Protein AF-A0A6I5CKH6-F1 (afdb_monomer_lite)

Sequence (101 aa):
MTGDDFAGLLRELKERSGLSYGALGKRLHMSASTVHRYVSGDVVPTDYAPVERLARLCRATPDELLELHRRWVRADALRGTKGAGPAAAETAAEEEAADEA

Secondary structure (DSSP, 8-state):
-HHHHHHHHHHHHHHHHT--HHHHHHHHTS-HHHHHHHHTTSS--S-SHHHHHHHHHTT--HHHHHHHHHHHHHHHHHHTTS----S----------S---

Radius of gyration: 13.34 Å; chains: 1; bounding box: 32×27×35 Å

pLDDT: mean 72.34, std 17.86, range [32.91, 88.88]

Structure (mmCIF, N/CA/C/O backbone):
data_AF-A0A6I5CKH6-F1
#
_entry.id   AF-A0A6I5CKH6-F1
#
loop_
_atom_site.group_PDB
_atom_site.id
_atom_site.type_symbol
_atom_site.label_atom_id
_atom_site.label_alt_id
_atom_site.label_comp_id
_atom_site.label_asym_id
_atom_site.label_entity_id
_atom_site.label_seq_id
_atom_site.pdbx_PDB_ins_code
_atom_site.Cartn_x
_atom_site.Cartn_y
_atom_site.Cartn_z
_atom_site.occupancy
_atom_site.B_iso_or_equiv
_atom_site.auth_seq_id
_atom_site.auth_comp_id
_atom_site.auth_asym_id
_atom_site.auth_atom_id
_atom_site.pdbx_PDB_model_num
ATOM 1 N N . MET A 1 1 ? 0.974 9.266 -16.275 1.00 46.91 1 MET A N 1
ATOM 2 C CA . MET A 1 1 ? -0.440 9.163 -15.857 1.00 46.91 1 MET A CA 1
ATOM 3 C C . MET A 1 1 ? -0.803 7.803 -15.260 1.00 46.91 1 MET A C 1
ATOM 5 O O . MET A 1 1 ? -1.660 7.784 -14.406 1.00 46.91 1 MET A O 1
ATOM 9 N N . THR A 1 2 ? -0.162 6.677 -15.602 1.00 53.34 2 THR A N 1
ATOM 10 C CA . THR A 1 2 ? -0.574 5.358 -15.055 1.00 53.34 2 THR A CA 1
ATOM 11 C C . THR A 1 2 ? -0.223 5.111 -13.579 1.00 53.34 2 THR A C 1
ATOM 13 O O . THR A 1 2 ? -0.834 4.258 -12.946 1.00 53.34 2 THR A O 1
ATOM 16 N N . GLY A 1 3 ? 0.760 5.826 -13.020 1.00 55.72 3 GLY A N 1
ATOM 17 C CA . GLY A 1 3 ? 1.087 5.741 -11.588 1.00 55.72 3 GLY A CA 1
ATOM 18 C C . GLY A 1 3 ? 0.051 6.422 -10.685 1.00 55.72 3 GLY A C 1
ATOM 19 O O . GLY A 1 3 ? -0.139 5.986 -9.553 1.00 55.72 3 GLY A O 1
ATOM 20 N N . ASP A 1 4 ? -0.658 7.425 -11.213 1.00 65.00 4 ASP A N 1
ATOM 21 C CA . ASP A 1 4 ? -1.630 8.249 -10.481 1.00 65.00 4 ASP A CA 1
ATOM 22 C C . ASP A 1 4 ? -2.842 7.428 -10.012 1.00 65.00 4 ASP A C 1
ATOM 24 O O . ASP A 1 4 ? -3.256 7.534 -8.863 1.00 65.00 4 ASP A O 1
ATOM 28 N N . ASP A 1 5 ? -3.354 6.520 -10.853 1.00 76.88 5 ASP A N 1
ATOM 29 C CA . ASP A 1 5 ? -4.533 5.699 -10.528 1.00 76.88 5 ASP A CA 1
ATOM 30 C C . ASP A 1 5 ? -4.278 4.697 -9.385 1.00 76.88 5 ASP A C 1
ATOM 32 O O . ASP A 1 5 ? -5.186 4.339 -8.625 1.00 76.88 5 ASP A O 1
ATOM 36 N N . PHE A 1 6 ? -3.045 4.192 -9.286 1.00 81.94 6 PHE A N 1
ATOM 37 C CA . PHE A 1 6 ? -2.608 3.282 -8.224 1.00 81.94 6 PHE A CA 1
ATOM 38 C C . PHE A 1 6 ? -2.346 4.048 -6.922 1.00 81.94 6 PHE A C 1
ATOM 40 O O . PHE A 1 6 ? -2.839 3.663 -5.860 1.00 81.94 6 PHE A O 1
ATOM 47 N N . ALA A 1 7 ? -1.603 5.149 -7.029 1.00 83.19 7 ALA A N 1
ATOM 48 C CA . ALA A 1 7 ? -1.284 6.051 -5.932 1.00 83.19 7 ALA A CA 1
ATOM 49 C C . ALA A 1 7 ? -2.546 6.634 -5.282 1.00 83.19 7 ALA A C 1
ATOM 51 O O . ALA A 1 7 ? -2.682 6.609 -4.059 1.00 83.19 7 ALA A O 1
ATOM 52 N N . GLY A 1 8 ? -3.514 7.062 -6.097 1.00 84.12 8 GLY A N 1
ATOM 53 C CA . GLY A 1 8 ? -4.799 7.585 -5.642 1.00 84.12 8 GLY A CA 1
ATOM 54 C C . GLY A 1 8 ? -5.555 6.597 -4.754 1.00 84.12 8 GLY A C 1
ATOM 55 O O . GLY A 1 8 ? -5.956 6.953 -3.649 1.00 84.12 8 GLY A O 1
ATOM 56 N N . LEU A 1 9 ? -5.650 5.325 -5.163 1.00 84.50 9 LEU A N 1
ATOM 57 C CA . LEU A 1 9 ? -6.329 4.297 -4.363 1.00 84.50 9 LEU A CA 1
ATOM 58 C C . LEU A 1 9 ? -5.602 4.025 -3.037 1.00 84.50 9 LEU A C 1
ATOM 60 O O . LEU A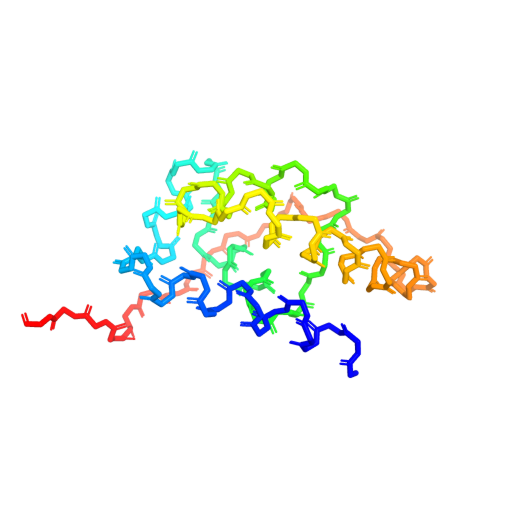 1 9 ? -6.229 3.890 -1.989 1.00 84.50 9 LEU A O 1
ATOM 64 N N . LEU A 1 10 ? -4.268 3.972 -3.055 1.00 83.94 10 LEU A N 1
ATOM 65 C CA . LEU A 1 10 ? -3.465 3.835 -1.834 1.00 83.94 10 LEU A CA 1
ATOM 66 C C . LEU A 1 10 ? -3.663 5.006 -0.873 1.00 83.94 10 LEU A C 1
ATOM 68 O O . LEU A 1 10 ? -3.729 4.800 0.341 1.00 83.94 10 LEU A O 1
ATOM 72 N N . ARG A 1 11 ? -3.757 6.223 -1.413 1.00 84.06 11 ARG A N 1
ATOM 73 C CA . ARG A 1 11 ? -3.981 7.446 -0.645 1.00 84.06 11 ARG A CA 1
ATOM 74 C C . ARG A 1 11 ? -5.357 7.434 0.012 1.00 84.06 11 ARG A C 1
ATOM 76 O O . ARG A 1 11 ? -5.427 7.664 1.213 1.00 84.06 11 ARG A O 1
ATOM 83 N N . GLU A 1 12 ? -6.407 7.066 -0.716 1.00 86.56 12 GLU A N 1
ATOM 84 C CA . GLU A 1 12 ? -7.766 6.916 -0.173 1.00 86.56 12 GLU A CA 1
ATOM 85 C C . GLU A 1 12 ? -7.825 5.866 0.949 1.00 86.56 12 GLU A C 1
ATOM 87 O O . GLU A 1 12 ? -8.374 6.113 2.027 1.00 86.56 12 GLU A O 1
ATOM 92 N N . LEU A 1 13 ? -7.191 4.705 0.741 1.00 86.31 13 LEU A N 1
ATOM 93 C CA . LEU A 1 13 ? -7.087 3.656 1.760 1.00 86.31 13 LEU A CA 1
ATOM 94 C C . LEU A 1 13 ? -6.350 4.158 3.010 1.00 86.31 13 LEU A C 1
ATOM 96 O O . LEU A 1 13 ? -6.787 3.910 4.138 1.00 86.31 13 LEU A O 1
ATOM 100 N N . LYS A 1 14 ? -5.237 4.878 2.825 1.00 85.06 14 LYS A N 1
ATOM 101 C CA . LYS A 1 14 ? -4.458 5.472 3.917 1.00 85.06 14 LYS A CA 1
ATOM 102 C C . LYS A 1 14 ? -5.272 6.518 4.675 1.00 85.06 14 LYS A C 1
ATOM 104 O O . LYS A 1 14 ? -5.290 6.466 5.904 1.00 85.06 14 LYS A O 1
ATOM 109 N N . GLU A 1 15 ? -5.955 7.423 3.981 1.00 85.12 15 GLU A N 1
ATOM 110 C CA . GLU A 1 15 ? -6.792 8.467 4.587 1.00 85.12 15 GLU A CA 1
ATOM 111 C C . GLU A 1 15 ? -7.903 7.855 5.443 1.00 85.12 15 GLU A C 1
ATOM 113 O O . GLU A 1 15 ? -8.050 8.223 6.606 1.00 85.12 15 GLU A O 1
ATOM 118 N N . ARG A 1 16 ? -8.589 6.819 4.944 1.00 84.75 16 ARG A N 1
ATOM 119 C CA . ARG A 1 16 ? -9.616 6.088 5.705 1.00 84.75 16 ARG A CA 1
ATOM 120 C C . ARG A 1 16 ? -9.067 5.390 6.952 1.00 84.75 16 ARG A C 1
ATOM 122 O O . ARG A 1 16 ? -9.786 5.209 7.932 1.00 84.75 16 ARG A O 1
ATOM 129 N N . SER A 1 17 ? -7.810 4.955 6.908 1.00 80.62 17 SER A N 1
ATOM 130 C CA . SER A 1 17 ? -7.174 4.243 8.019 1.00 80.62 17 SER A CA 1
ATOM 131 C C . SER A 1 17 ? -6.694 5.148 9.157 1.00 80.62 17 SER A C 1
ATOM 133 O O . SER A 1 17 ? -6.461 4.644 10.256 1.00 80.62 17 SER A O 1
ATOM 135 N N . GLY A 1 18 ? -6.507 6.449 8.900 1.00 82.69 18 GLY A N 1
ATOM 136 C CA . GLY A 1 18 ? -5.926 7.397 9.859 1.00 82.69 18 GLY A CA 1
ATOM 137 C C . GLY A 1 18 ? -4.463 7.107 10.230 1.00 82.69 18 GLY A C 1
ATOM 138 O O . GLY A 1 18 ? -3.963 7.620 11.227 1.00 82.69 18 GLY A O 1
ATOM 139 N N . LEU A 1 19 ? -3.757 6.259 9.472 1.00 82.50 19 LEU A N 1
ATOM 140 C CA . LEU A 1 19 ? -2.370 5.891 9.765 1.00 82.50 19 LEU A CA 1
ATOM 141 C C . LEU A 1 19 ? -1.385 6.879 9.136 1.00 82.50 19 LEU A C 1
ATOM 143 O O . LEU A 1 19 ? -1.445 7.160 7.940 1.00 82.50 19 LEU A O 1
ATOM 147 N N . SER A 1 20 ? -0.414 7.356 9.916 1.00 84.00 20 SER A N 1
ATOM 148 C CA . SER A 1 20 ? 0.681 8.174 9.388 1.00 84.00 20 SER A CA 1
ATOM 149 C C . SER A 1 20 ? 1.676 7.334 8.576 1.00 84.00 20 SER A C 1
ATOM 151 O O . SER A 1 20 ? 1.862 6.135 8.816 1.00 84.00 20 SER A O 1
ATOM 153 N N . TYR A 1 21 ? 2.380 7.968 7.632 1.00 81.88 21 TYR A N 1
ATOM 154 C CA . TYR A 1 21 ? 3.418 7.298 6.838 1.00 81.88 21 TYR A CA 1
ATOM 155 C C . TYR A 1 21 ? 4.532 6.703 7.714 1.00 81.88 21 TYR A C 1
ATOM 157 O O . TYR A 1 21 ? 5.049 5.629 7.409 1.00 81.88 21 TYR A O 1
ATOM 165 N N . GLY A 1 22 ? 4.851 7.340 8.847 1.00 81.31 22 GLY A N 1
ATOM 166 C CA . GLY A 1 22 ? 5.796 6.814 9.838 1.00 81.31 22 GLY A CA 1
ATOM 167 C C . GLY A 1 22 ? 5.297 5.560 10.563 1.00 81.31 22 GLY A C 1
ATOM 168 O O . GLY A 1 22 ? 6.075 4.627 10.782 1.00 81.31 22 GLY A O 1
ATOM 169 N N . ALA A 1 23 ? 4.002 5.486 10.889 1.00 82.50 23 ALA A N 1
ATOM 170 C CA . ALA A 1 23 ? 3.403 4.293 11.489 1.00 82.50 23 ALA A CA 1
ATOM 171 C C . ALA A 1 23 ? 3.400 3.105 10.513 1.00 82.50 23 ALA A C 1
ATOM 173 O O . ALA A 1 23 ? 3.719 1.977 10.903 1.00 82.50 23 ALA A O 1
ATOM 174 N N . LEU A 1 24 ? 3.100 3.366 9.236 1.00 83.44 24 LEU A N 1
ATOM 175 C CA . LEU A 1 24 ? 3.189 2.372 8.165 1.00 83.44 24 LEU A CA 1
ATOM 176 C C . LEU A 1 24 ? 4.637 1.915 7.953 1.00 83.44 24 LEU A C 1
ATOM 178 O O . LEU A 1 24 ? 4.898 0.714 7.945 1.00 83.44 24 LEU A O 1
ATOM 182 N N . GLY A 1 25 ? 5.586 2.852 7.882 1.00 83.06 25 GLY A N 1
ATOM 183 C CA . GLY A 1 25 ? 7.012 2.553 7.750 1.00 83.06 25 GLY A CA 1
ATOM 184 C C . GLY A 1 25 ? 7.526 1.630 8.857 1.00 83.06 25 GLY A C 1
ATOM 185 O O . GLY A 1 25 ? 8.084 0.570 8.568 1.00 83.06 25 GLY A O 1
ATOM 186 N N . LYS A 1 26 ? 7.231 1.942 10.128 1.00 83.00 26 LYS A N 1
ATOM 187 C CA . LYS A 1 26 ? 7.619 1.091 11.271 1.00 83.00 26 LYS A CA 1
ATOM 188 C C . LYS A 1 26 ? 7.093 -0.342 11.159 1.00 83.00 26 LYS A C 1
ATOM 190 O O . LYS A 1 26 ? 7.830 -1.275 11.456 1.00 83.00 26 LYS A O 1
ATOM 195 N N . ARG A 1 27 ? 5.842 -0.536 10.724 1.00 81.62 27 ARG A N 1
ATOM 196 C CA . ARG A 1 27 ? 5.235 -1.878 10.593 1.00 81.62 27 ARG A CA 1
ATOM 197 C C . ARG A 1 27 ? 5.726 -2.655 9.373 1.00 81.62 27 ARG A C 1
ATOM 199 O O . ARG A 1 27 ? 5.679 -3.883 9.367 1.00 81.62 27 ARG A O 1
ATOM 206 N N . LEU A 1 28 ? 6.173 -1.948 8.341 1.00 81.12 28 LEU A N 1
ATOM 207 C CA . LEU A 1 28 ? 6.712 -2.532 7.114 1.00 81.12 28 LEU A CA 1
ATOM 208 C C . LEU A 1 28 ? 8.234 -2.716 7.165 1.00 81.12 28 LEU A C 1
ATOM 210 O O . LEU A 1 28 ? 8.788 -3.287 6.232 1.00 81.12 28 LEU A O 1
ATOM 214 N N . HIS A 1 29 ? 8.897 -2.265 8.239 1.00 80.50 29 HIS A N 1
ATOM 215 C CA . HIS A 1 29 ? 10.357 -2.143 8.323 1.00 80.50 29 HIS A CA 1
ATOM 216 C C . HIS A 1 29 ? 10.938 -1.290 7.179 1.00 80.50 29 HIS A C 1
ATOM 218 O O . HIS A 1 29 ? 12.016 -1.569 6.660 1.00 80.50 29 HIS A O 1
ATOM 224 N N . MET A 1 30 ? 10.205 -0.248 6.776 1.00 81.94 30 MET A N 1
ATOM 225 C CA . MET A 1 30 ? 10.572 0.687 5.711 1.00 81.94 30 MET A CA 1
ATOM 226 C C . MET A 1 30 ? 10.611 2.123 6.233 1.00 81.94 30 MET A C 1
ATOM 228 O O . MET A 1 30 ? 9.996 2.457 7.246 1.00 81.94 30 MET A O 1
ATOM 232 N N . SER A 1 31 ? 11.320 2.998 5.522 1.00 82.44 31 SER A N 1
ATOM 233 C CA . SER A 1 31 ? 11.303 4.427 5.838 1.00 82.44 31 SER A CA 1
ATOM 234 C C . SER A 1 31 ? 9.951 5.055 5.473 1.00 82.44 31 SER A C 1
ATOM 236 O O . SER A 1 31 ? 9.300 4.633 4.511 1.00 82.44 31 SER A O 1
ATOM 238 N N . ALA A 1 32 ? 9.540 6.090 6.212 1.00 81.50 32 ALA A N 1
ATOM 239 C CA . ALA A 1 32 ? 8.334 6.857 5.891 1.00 81.50 32 ALA A CA 1
ATOM 240 C C . ALA A 1 32 ? 8.405 7.453 4.474 1.00 81.50 32 ALA A C 1
ATOM 242 O O . ALA A 1 32 ? 7.406 7.450 3.762 1.00 81.50 32 ALA A O 1
ATOM 243 N N . SER A 1 33 ? 9.592 7.877 4.031 1.00 80.38 33 SER A N 1
ATOM 244 C CA . SER A 1 33 ? 9.822 8.427 2.692 1.00 80.38 33 SER A CA 1
ATOM 245 C C . SER A 1 33 ? 9.640 7.385 1.585 1.00 80.38 33 SER A C 1
ATOM 247 O O . SER A 1 33 ? 9.069 7.698 0.545 1.00 80.38 33 SER A O 1
ATOM 249 N N . THR A 1 34 ? 10.062 6.132 1.795 1.00 82.19 34 THR A N 1
ATOM 250 C CA . THR A 1 34 ? 9.788 5.031 0.849 1.00 82.19 34 THR A CA 1
ATOM 251 C C . THR A 1 34 ? 8.287 4.806 0.712 1.00 82.19 34 THR A C 1
ATOM 253 O O . THR A 1 34 ? 7.772 4.718 -0.400 1.00 82.19 34 THR A O 1
ATOM 256 N N . VAL A 1 35 ? 7.579 4.769 1.843 1.00 83.31 35 VAL A N 1
ATOM 257 C CA . VAL A 1 35 ? 6.120 4.627 1.858 1.00 83.31 35 VAL A CA 1
ATOM 258 C C . VAL A 1 35 ? 5.457 5.810 1.153 1.00 83.31 35 VAL A C 1
ATOM 260 O O . VAL A 1 35 ? 4.567 5.602 0.335 1.00 83.31 35 VAL A O 1
ATOM 263 N N . HIS A 1 36 ? 5.923 7.034 1.410 1.00 83.25 36 HIS A N 1
ATOM 264 C CA . HIS A 1 36 ? 5.417 8.240 0.762 1.00 83.25 36 HIS A CA 1
ATOM 265 C C . HIS A 1 36 ? 5.570 8.163 -0.759 1.00 83.25 36 HIS A C 1
ATOM 267 O O . HIS A 1 36 ? 4.590 8.343 -1.465 1.00 83.25 36 HIS A O 1
ATOM 273 N N . ARG A 1 37 ? 6.748 7.792 -1.282 1.00 82.56 37 ARG A N 1
ATOM 274 C CA . ARG A 1 37 ? 6.965 7.637 -2.736 1.00 82.56 37 ARG A CA 1
ATOM 275 C C . ARG A 1 37 ? 6.044 6.592 -3.370 1.00 82.56 37 ARG A C 1
ATOM 277 O O . ARG A 1 37 ? 5.648 6.757 -4.519 1.00 82.56 37 ARG A O 1
ATOM 284 N N . TYR A 1 38 ? 5.695 5.531 -2.641 1.00 81.00 38 TYR A N 1
ATOM 285 C CA . TYR A 1 38 ? 4.743 4.526 -3.126 1.00 81.00 38 TYR A CA 1
ATOM 286 C C . TYR A 1 38 ? 3.311 5.064 -3.149 1.00 81.00 38 TYR A C 1
ATOM 288 O O . TYR A 1 38 ? 2.593 4.834 -4.118 1.00 81.00 38 TYR A O 1
ATOM 296 N N . VAL A 1 39 ? 2.903 5.794 -2.106 1.00 79.69 39 VAL A N 1
ATOM 297 C CA . VAL A 1 39 ? 1.556 6.380 -2.002 1.00 79.69 39 VAL A CA 1
ATOM 298 C C . VAL A 1 39 ? 1.378 7.575 -2.942 1.00 79.69 39 VAL A C 1
ATOM 300 O O . VAL A 1 39 ? 0.279 7.787 -3.433 1.00 79.69 39 VAL A O 1
ATOM 303 N N . SER A 1 40 ? 2.443 8.321 -3.237 1.00 80.44 40 SER A N 1
ATOM 304 C CA . SER A 1 40 ? 2.453 9.408 -4.223 1.00 80.44 40 SER A CA 1
ATOM 305 C C . SER A 1 40 ? 2.580 8.914 -5.667 1.00 80.44 40 SER A C 1
ATOM 307 O O . SER A 1 40 ? 2.355 9.687 -6.588 1.00 80.44 40 SER A O 1
ATOM 309 N N . GLY A 1 41 ? 2.935 7.641 -5.889 1.00 76.94 41 GLY A N 1
ATOM 310 C CA . GLY A 1 41 ? 3.135 7.085 -7.233 1.00 76.94 41 GLY A CA 1
ATOM 311 C C . GLY A 1 41 ? 4.451 7.486 -7.901 1.00 76.94 41 GLY A C 1
ATOM 312 O O . GLY A 1 41 ? 4.658 7.153 -9.068 1.00 76.94 41 GLY A O 1
ATOM 313 N N . ASP A 1 42 ? 5.349 8.151 -7.169 1.00 74.75 42 ASP A N 1
ATOM 314 C CA . ASP A 1 42 ? 6.686 8.533 -7.640 1.00 74.75 42 ASP A CA 1
ATOM 315 C C . ASP A 1 42 ? 7.542 7.305 -7.965 1.00 74.75 42 ASP A C 1
ATOM 317 O O . ASP A 1 42 ? 8.346 7.313 -8.899 1.00 74.75 42 ASP A O 1
ATOM 321 N N . VAL A 1 43 ? 7.377 6.234 -7.183 1.00 71.94 43 VAL A N 1
ATOM 322 C CA . VAL A 1 43 ? 8.074 4.963 -7.383 1.00 71.94 43 VAL A CA 1
ATOM 323 C C . VAL A 1 43 ? 7.074 3.823 -7.291 1.00 71.94 43 VAL A C 1
ATOM 325 O O . VAL A 1 43 ? 6.396 3.653 -6.281 1.00 71.94 43 VAL A O 1
ATOM 328 N N . VAL A 1 44 ? 7.033 2.994 -8.332 1.00 71.38 44 VAL A N 1
ATOM 329 C CA . VAL A 1 44 ? 6.276 1.739 -8.322 1.00 71.38 44 VAL A CA 1
ATOM 330 C C . VAL A 1 44 ? 7.198 0.630 -7.798 1.00 71.38 44 VAL A C 1
ATOM 332 O O . VAL A 1 44 ? 8.246 0.395 -8.408 1.00 71.38 44 VAL A O 1
ATOM 335 N N . PRO A 1 45 ? 6.865 -0.035 -6.676 1.00 72.94 45 PRO A N 1
ATOM 336 C CA . PRO A 1 45 ? 7.678 -1.128 -6.149 1.00 72.94 45 PRO A CA 1
ATOM 337 C C . PRO A 1 45 ? 7.712 -2.315 -7.113 1.00 72.94 45 PRO A C 1
ATOM 339 O O . PRO A 1 45 ? 6.711 -2.607 -7.757 1.00 72.94 45 PRO A O 1
ATOM 342 N N . THR A 1 46 ? 8.850 -3.011 -7.176 1.00 73.62 46 THR A N 1
ATOM 343 C CA . THR A 1 46 ? 9.055 -4.197 -8.032 1.00 73.62 46 THR A CA 1
ATOM 344 C C . THR A 1 46 ? 8.262 -5.417 -7.568 1.00 73.62 46 THR A C 1
ATOM 346 O O . THR A 1 46 ? 7.952 -6.289 -8.368 1.00 73.62 46 THR A O 1
ATOM 349 N N . ASP A 1 47 ? 7.924 -5.462 -6.280 1.00 80.12 47 ASP A N 1
ATOM 350 C CA . ASP A 1 47 ? 7.134 -6.522 -5.669 1.00 80.12 47 ASP A CA 1
ATOM 351 C C . ASP A 1 47 ? 5.861 -5.942 -5.055 1.00 80.12 47 ASP A C 1
ATOM 353 O O . ASP A 1 47 ? 5.882 -4.908 -4.381 1.00 80.12 47 ASP A O 1
ATOM 357 N N . TYR A 1 48 ? 4.749 -6.659 -5.217 1.00 81.94 48 TYR A N 1
ATOM 358 C CA . TYR A 1 48 ? 3.465 -6.276 -4.631 1.00 81.94 48 TYR A CA 1
ATOM 359 C C . TYR A 1 48 ? 3.365 -6.589 -3.125 1.00 81.94 48 TYR A C 1
ATOM 361 O O . TYR A 1 48 ? 2.545 -6.006 -2.422 1.00 81.94 48 TYR A O 1
ATOM 369 N N . ALA A 1 49 ? 4.222 -7.462 -2.588 1.00 83.94 49 ALA A N 1
ATOM 370 C CA . ALA A 1 49 ? 4.191 -7.884 -1.183 1.00 83.94 49 ALA A CA 1
ATOM 371 C C . ALA A 1 49 ? 4.194 -6.72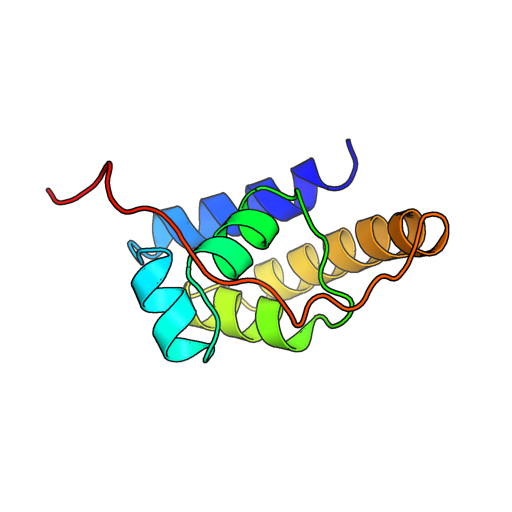8 -0.146 1.00 83.94 49 ALA A C 1
ATOM 373 O O . ALA A 1 49 ? 3.367 -6.754 0.774 1.00 83.94 49 ALA A O 1
ATOM 374 N N . PRO A 1 50 ? 5.068 -5.702 -0.243 1.00 80.69 50 PRO A N 1
ATOM 375 C CA . PRO A 1 50 ? 5.022 -4.558 0.672 1.00 80.69 50 PRO A CA 1
ATOM 376 C C . PRO A 1 50 ? 3.758 -3.703 0.508 1.00 80.69 50 PRO A C 1
ATOM 378 O O . PRO A 1 50 ? 3.237 -3.197 1.502 1.00 80.69 50 PRO A O 1
ATOM 381 N N . VAL A 1 51 ? 3.235 -3.586 -0.715 1.00 82.88 51 VAL A N 1
ATOM 382 C CA . VAL A 1 51 ? 2.001 -2.844 -1.017 1.00 82.88 51 VAL A CA 1
ATOM 383 C C . VAL A 1 51 ? 0.790 -3.544 -0.412 1.00 82.88 51 VAL A C 1
ATOM 385 O O . VAL A 1 51 ? -0.019 -2.909 0.258 1.00 82.88 51 VAL A O 1
ATOM 388 N N . GLU A 1 52 ? 0.692 -4.861 -0.581 1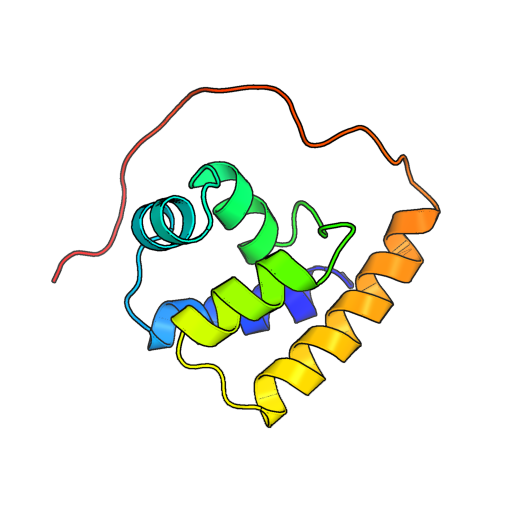.00 86.75 52 GLU A N 1
ATOM 389 C CA . GLU A 1 52 ? -0.386 -5.659 -0.008 1.00 86.75 52 GLU A CA 1
ATOM 390 C C . GLU A 1 52 ? -0.389 -5.556 1.520 1.00 86.75 52 GLU A C 1
ATOM 392 O O . GLU A 1 52 ? -1.435 -5.356 2.138 1.00 86.75 52 GLU A O 1
ATOM 397 N N . ARG A 1 53 ? 0.789 -5.644 2.152 1.00 86.25 53 ARG A N 1
ATOM 398 C CA . ARG A 1 53 ? 0.911 -5.519 3.609 1.00 86.25 53 ARG A CA 1
ATOM 399 C C . ARG A 1 53 ? 0.491 -4.129 4.089 1.00 86.25 53 ARG A C 1
ATOM 401 O O . ARG A 1 53 ? -0.206 -4.036 5.096 1.00 86.25 53 ARG A O 1
ATOM 408 N N . LEU A 1 54 ? 0.868 -3.072 3.370 1.00 84.94 54 LEU A N 1
ATOM 409 C CA . LEU A 1 54 ? 0.428 -1.706 3.649 1.00 84.94 54 LEU A CA 1
ATOM 410 C C . LEU A 1 54 ? -1.094 -1.587 3.540 1.00 84.94 54 LEU A C 1
ATOM 412 O O . LEU A 1 54 ? -1.745 -1.145 4.482 1.00 84.94 54 LEU A O 1
ATOM 416 N N . ALA A 1 55 ? -1.673 -2.031 2.429 1.00 86.81 55 ALA A N 1
ATOM 417 C CA . ALA A 1 55 ? -3.108 -1.952 2.200 1.00 86.81 55 ALA A CA 1
ATOM 418 C C . ALA A 1 55 ? -3.897 -2.767 3.244 1.00 86.81 55 ALA A C 1
ATOM 420 O O . ALA A 1 55 ? -4.892 -2.284 3.782 1.00 86.81 55 ALA A O 1
ATOM 421 N N . ARG A 1 56 ? -3.402 -3.946 3.645 1.00 86.31 56 ARG A N 1
ATOM 422 C CA . ARG A 1 56 ? -3.962 -4.717 4.770 1.00 86.31 56 ARG A CA 1
ATOM 423 C C . ARG A 1 56 ? -3.925 -3.938 6.089 1.00 86.31 56 ARG A C 1
ATOM 425 O O . ARG A 1 56 ? -4.897 -3.982 6.841 1.00 86.31 56 ARG A O 1
ATOM 432 N N . LEU A 1 57 ? -2.842 -3.211 6.378 1.00 85.06 57 LEU A N 1
ATOM 433 C CA . LEU A 1 57 ? -2.758 -2.339 7.560 1.00 85.06 57 LEU A CA 1
ATOM 434 C C . LEU A 1 57 ? -3.773 -1.192 7.493 1.00 85.06 57 LEU A C 1
ATOM 436 O O . LEU A 1 57 ? -4.369 -0.854 8.514 1.00 85.06 57 LEU A O 1
ATOM 440 N N . CYS A 1 58 ? -4.025 -0.667 6.295 1.00 84.50 58 CYS A N 1
ATOM 441 C CA . CYS A 1 58 ? -5.045 0.347 6.034 1.00 84.50 58 CYS A CA 1
ATOM 442 C C . CYS A 1 58 ? -6.486 -0.198 6.024 1.00 84.50 58 CYS A C 1
ATOM 444 O O . CYS A 1 58 ? -7.413 0.529 5.673 1.00 84.50 58 CYS A O 1
ATOM 446 N N . ARG A 1 59 ? -6.701 -1.464 6.414 1.00 83.62 59 ARG A N 1
ATOM 447 C CA . ARG A 1 59 ? -8.004 -2.150 6.358 1.00 83.62 59 ARG A CA 1
ATOM 448 C C . ARG A 1 59 ? -8.606 -2.166 4.946 1.00 83.62 59 ARG A C 1
ATOM 450 O O . ARG A 1 59 ? -9.816 -2.012 4.788 1.00 83.62 59 ARG A O 1
ATOM 457 N N . ALA A 1 60 ? -7.769 -2.334 3.924 1.00 87.00 60 ALA A N 1
ATOM 458 C CA . ALA A 1 60 ? -8.246 -2.581 2.572 1.00 87.00 60 ALA A CA 1
ATOM 459 C C . ALA A 1 60 ? -9.030 -3.895 2.526 1.00 87.00 60 ALA A C 1
ATOM 461 O O . ALA A 1 60 ? -8.617 -4.916 3.086 1.00 87.00 60 ALA A O 1
ATOM 462 N N . THR A 1 61 ? -10.172 -3.854 1.856 1.00 85.88 61 THR A N 1
ATOM 463 C CA . THR A 1 61 ? -10.966 -5.038 1.553 1.00 85.88 61 THR A CA 1
ATOM 464 C C . THR A 1 61 ? -10.263 -5.896 0.495 1.00 85.88 61 THR A C 1
ATOM 466 O O . THR A 1 61 ? -9.427 -5.396 -0.262 1.00 85.88 61 THR A O 1
ATOM 469 N N . PRO A 1 62 ? -10.589 -7.196 0.401 1.00 83.25 62 PRO A N 1
ATOM 470 C CA . PRO A 1 62 ? -10.031 -8.062 -0.637 1.00 83.25 62 PRO A CA 1
ATOM 471 C C . PRO A 1 62 ? -10.282 -7.549 -2.062 1.00 83.25 62 PRO A C 1
ATOM 473 O O . PRO A 1 62 ? -9.429 -7.723 -2.926 1.00 83.25 62 PRO A O 1
ATOM 476 N N . ASP A 1 63 ? -11.422 -6.894 -2.296 1.00 85.75 63 ASP A N 1
ATOM 477 C CA . ASP A 1 63 ? -11.772 -6.314 -3.597 1.00 85.75 63 ASP A CA 1
ATOM 478 C C . ASP A 1 63 ? -10.858 -5.126 -3.946 1.00 85.75 63 ASP A C 1
ATOM 480 O O . ASP A 1 63 ? -10.245 -5.095 -5.012 1.00 85.75 63 ASP A O 1
ATOM 484 N N . GLU A 1 64 ? -10.638 -4.221 -2.985 1.00 87.62 64 GLU A N 1
ATOM 485 C CA . GLU A 1 64 ? -9.695 -3.103 -3.126 1.00 87.62 64 GLU A CA 1
ATOM 486 C C . GLU A 1 64 ? -8.252 -3.593 -3.327 1.00 87.62 64 GLU A C 1
ATOM 488 O O . GLU A 1 64 ? -7.511 -3.012 -4.115 1.00 87.62 64 GLU A O 1
ATOM 493 N N . LEU A 1 65 ? -7.845 -4.685 -2.666 1.00 86.31 65 LEU A N 1
ATOM 494 C CA . LEU A 1 65 ? -6.528 -5.301 -2.874 1.00 86.31 65 LEU A CA 1
ATOM 495 C C . LEU A 1 65 ? -6.363 -5.865 -4.290 1.00 86.31 65 LEU A C 1
ATOM 497 O O . LEU A 1 65 ? -5.274 -5.770 -4.858 1.00 86.31 65 LEU A O 1
ATOM 501 N N . LEU A 1 66 ? -7.412 -6.461 -4.861 1.00 88.69 66 LEU A N 1
ATOM 502 C CA . LEU A 1 66 ? -7.387 -6.963 -6.236 1.00 88.69 66 LEU A CA 1
ATOM 503 C C . LEU A 1 66 ? -7.323 -5.815 -7.241 1.00 88.69 66 LEU A C 1
ATOM 505 O O . LEU A 1 66 ? -6.557 -5.878 -8.203 1.00 88.69 66 LEU A O 1
ATOM 509 N N . GLU A 1 67 ? -8.090 -4.755 -7.007 1.00 88.88 67 GLU A N 1
ATOM 510 C CA . GLU A 1 67 ? -8.082 -3.564 -7.851 1.00 88.88 67 GLU A CA 1
ATOM 511 C C . GLU A 1 67 ? -6.723 -2.850 -7.798 1.00 88.88 67 GLU A C 1
ATOM 513 O O . GLU A 1 67 ? -6.148 -2.506 -8.834 1.00 88.88 67 GLU A O 1
ATOM 518 N N . LEU A 1 68 ? -6.140 -2.734 -6.602 1.00 87.50 68 LEU A N 1
ATOM 519 C CA . LEU A 1 68 ? -4.796 -2.206 -6.404 1.00 87.50 68 LEU A CA 1
ATOM 520 C C . LEU A 1 68 ? -3.744 -3.046 -7.142 1.00 87.50 68 LEU A C 1
ATOM 522 O O . LEU A 1 68 ? -2.869 -2.489 -7.806 1.00 87.50 68 LEU A O 1
ATOM 526 N N . HIS A 1 69 ? -3.858 -4.376 -7.091 1.00 87.56 69 HIS A N 1
ATOM 527 C CA . HIS A 1 69 ? -2.963 -5.279 -7.810 1.00 87.56 69 HIS A CA 1
ATOM 528 C C . HIS A 1 69 ? -3.070 -5.107 -9.331 1.00 87.56 69 HIS A C 1
ATOM 530 O O . HIS A 1 69 ? -2.050 -5.009 -10.011 1.00 87.56 69 HIS A O 1
ATOM 536 N N . ARG A 1 70 ? -4.287 -4.995 -9.881 1.00 87.75 70 ARG A N 1
ATOM 537 C CA . ARG A 1 70 ? -4.497 -4.747 -11.321 1.00 87.75 70 ARG A CA 1
ATOM 538 C C . ARG A 1 70 ? -3.825 -3.455 -11.781 1.00 87.75 70 ARG A C 1
ATOM 540 O O . ARG A 1 70 ? -3.156 -3.442 -12.817 1.00 87.75 70 ARG A O 1
ATOM 547 N N . ARG A 1 71 ? -3.979 -2.374 -11.011 1.00 86.06 71 ARG A N 1
ATOM 548 C CA . ARG A 1 71 ? -3.356 -1.075 -11.312 1.00 86.06 71 ARG A CA 1
ATOM 549 C C . ARG A 1 71 ? -1.838 -1.132 -11.171 1.00 86.06 71 ARG A C 1
ATOM 551 O O . ARG A 1 71 ? -1.136 -0.608 -12.034 1.00 86.06 71 ARG A O 1
ATOM 558 N N . TRP A 1 72 ? -1.341 -1.831 -10.149 1.00 86.06 72 TRP A N 1
ATOM 559 C CA . TRP A 1 72 ? 0.086 -2.065 -9.949 1.00 86.06 72 TRP A CA 1
ATOM 560 C C . TRP A 1 72 ? 0.714 -2.794 -11.139 1.00 86.06 72 TRP A C 1
ATOM 562 O O . TRP A 1 72 ? 1.687 -2.292 -11.685 1.00 86.06 72 TRP A O 1
ATOM 572 N N . VAL A 1 73 ? 0.121 -3.894 -11.620 1.00 85.19 73 VAL A N 1
ATOM 573 C CA . VAL A 1 73 ? 0.626 -4.637 -12.794 1.00 85.19 73 VAL A CA 1
ATOM 574 C C . VAL A 1 73 ? 0.716 -3.737 -14.030 1.00 85.19 73 VAL A C 1
ATOM 576 O O . VAL A 1 73 ? 1.690 -3.794 -14.780 1.00 85.19 73 VAL A O 1
ATOM 579 N N . ARG A 1 74 ? -0.273 -2.861 -14.243 1.00 84.06 74 ARG A N 1
ATOM 580 C CA . ARG A 1 74 ? -0.269 -1.920 -15.373 1.00 84.06 74 ARG A CA 1
ATOM 581 C C . ARG A 1 74 ? 0.835 -0.867 -15.249 1.00 84.06 74 ARG A C 1
ATOM 583 O O . ARG A 1 74 ? 1.447 -0.506 -16.253 1.00 84.06 74 ARG A O 1
ATOM 590 N N . ALA A 1 75 ? 1.078 -0.364 -14.041 1.00 79.50 75 ALA A N 1
ATOM 591 C CA . ALA A 1 75 ? 2.144 0.593 -13.769 1.00 79.50 75 ALA A CA 1
ATOM 592 C C . ALA A 1 75 ? 3.536 -0.067 -13.845 1.00 79.50 75 ALA A C 1
ATOM 594 O O . ALA A 1 75 ? 4.463 0.511 -14.414 1.00 79.50 75 ALA A O 1
ATOM 595 N N . ASP A 1 76 ? 3.662 -1.300 -13.355 1.00 79.19 76 ASP A N 1
ATOM 596 C CA . ASP A 1 76 ? 4.885 -2.100 -13.383 1.00 79.19 76 ASP A CA 1
ATOM 597 C C . ASP A 1 76 ? 5.312 -2.455 -14.815 1.00 79.19 76 ASP A C 1
ATOM 599 O O . ASP A 1 76 ? 6.467 -2.249 -15.195 1.00 79.19 76 ASP A O 1
ATOM 603 N N . ALA A 1 77 ? 4.356 -2.849 -15.662 1.00 76.62 77 ALA A N 1
ATOM 604 C CA . ALA A 1 77 ? 4.596 -3.109 -17.082 1.00 76.62 77 ALA A CA 1
ATOM 605 C C . ALA A 1 77 ? 5.169 -1.887 -17.826 1.00 76.62 77 ALA A C 1
ATOM 607 O O . ALA A 1 77 ? 5.960 -2.034 -18.758 1.00 76.62 77 ALA A O 1
ATOM 608 N N . LEU A 1 78 ? 4.807 -0.670 -17.407 1.00 69.00 78 LEU A N 1
ATOM 609 C CA . LEU A 1 78 ? 5.355 0.567 -17.969 1.00 69.00 78 LEU A CA 1
ATOM 610 C C . LEU A 1 78 ? 6.729 0.911 -17.373 1.00 69.00 78 LEU A C 1
ATOM 612 O O . LEU A 1 78 ? 7.589 1.437 -18.083 1.00 69.00 78 LEU A O 1
ATOM 616 N N . ARG A 1 79 ? 6.962 0.568 -16.099 1.00 67.19 79 ARG A N 1
ATOM 617 C CA . ARG A 1 79 ? 8.237 0.755 -15.389 1.00 67.19 79 ARG A CA 1
ATOM 618 C C . ARG A 1 79 ? 9.363 -0.107 -15.965 1.00 67.19 79 ARG A C 1
ATOM 620 O O . ARG A 1 79 ? 10.493 0.368 -16.054 1.00 67.19 79 ARG A O 1
ATOM 627 N N . GLY A 1 80 ? 9.062 -1.330 -16.413 1.00 55.53 80 GLY A N 1
ATOM 628 C CA . GLY A 1 80 ? 10.043 -2.285 -16.956 1.00 55.53 80 GLY A CA 1
ATOM 629 C C . GLY A 1 80 ? 10.889 -1.773 -18.134 1.00 55.53 80 GLY A C 1
ATOM 630 O O . GLY A 1 80 ? 11.930 -2.348 -18.436 1.00 55.53 80 GLY A O 1
ATOM 631 N N . THR A 1 81 ? 10.496 -0.664 -18.768 1.00 52.56 81 THR A N 1
ATOM 632 C CA . THR A 1 81 ? 11.245 -0.031 -19.868 1.00 52.56 81 THR A CA 1
ATOM 633 C C . THR A 1 81 ? 12.250 1.037 -19.418 1.00 52.56 81 THR A C 1
ATOM 635 O O . THR A 1 81 ? 13.122 1.417 -20.198 1.00 52.56 81 THR A O 1
ATOM 638 N N . LYS A 1 82 ? 12.175 1.528 -18.172 1.00 45.78 82 LYS A N 1
ATOM 639 C CA . LYS A 1 82 ? 12.942 2.691 -17.705 1.00 45.78 82 LYS A CA 1
ATOM 640 C C . LYS A 1 82 ? 13.607 2.422 -16.351 1.00 45.78 82 LYS A C 1
ATOM 642 O O . LYS A 1 82 ? 13.161 2.906 -15.323 1.00 45.78 82 LYS A O 1
ATOM 647 N N . GLY A 1 83 ? 14.708 1.668 -16.385 1.00 43.03 83 GLY A N 1
ATOM 648 C CA . GLY A 1 83 ? 15.767 1.695 -15.367 1.00 43.03 83 GLY A CA 1
ATOM 649 C C . GLY A 1 83 ? 15.410 1.115 -13.996 1.00 43.03 83 GLY A C 1
ATOM 650 O O . GLY A 1 83 ? 15.060 1.840 -13.070 1.00 43.03 83 GLY A O 1
ATOM 651 N N . ALA A 1 84 ? 15.612 -0.192 -13.830 1.00 41.59 84 ALA A N 1
ATOM 652 C CA . ALA A 1 84 ? 15.717 -0.812 -12.514 1.00 41.59 84 ALA A CA 1
ATOM 653 C C . ALA A 1 84 ? 17.050 -0.405 -11.849 1.00 41.59 84 ALA A C 1
ATOM 655 O O . ALA A 1 84 ? 18.086 -1.015 -12.097 1.00 41.59 84 ALA A O 1
ATOM 656 N N . GLY A 1 85 ? 17.028 0.648 -11.029 1.00 38.12 85 GLY A N 1
ATOM 657 C CA . GLY A 1 85 ? 18.076 0.951 -10.050 1.00 38.12 85 GLY A CA 1
ATOM 658 C C . GLY A 1 85 ? 17.663 0.438 -8.662 1.00 38.12 85 GLY A C 1
ATOM 659 O O . GLY A 1 85 ? 16.477 0.516 -8.331 1.00 38.12 85 GLY A O 1
ATOM 660 N N . PRO A 1 86 ? 18.584 -0.114 -7.852 1.00 42.66 86 PRO A N 1
ATOM 661 C CA . PRO A 1 86 ? 18.252 -0.749 -6.581 1.00 42.66 86 PRO A CA 1
ATOM 662 C C . PRO A 1 86 ? 17.733 0.298 -5.588 1.00 42.66 86 PRO A C 1
ATOM 664 O O . PRO A 1 86 ? 18.485 1.144 -5.114 1.00 42.66 86 PRO A O 1
ATOM 667 N N . ALA A 1 87 ? 16.446 0.236 -5.241 1.00 43.91 87 ALA A N 1
ATOM 668 C CA . ALA A 1 87 ? 15.858 1.036 -4.166 1.00 43.91 87 ALA A CA 1
ATOM 669 C C . ALA A 1 87 ? 16.247 0.443 -2.799 1.00 43.91 87 ALA A C 1
ATOM 671 O O . ALA A 1 87 ? 15.418 -0.079 -2.059 1.00 43.91 87 ALA A O 1
ATOM 672 N N . ALA A 1 88 ? 17.543 0.471 -2.504 1.00 43.66 88 ALA A N 1
ATOM 673 C CA . ALA A 1 88 ? 18.123 0.088 -1.227 1.00 43.66 88 ALA A CA 1
ATOM 674 C C . ALA A 1 88 ? 19.353 0.953 -0.933 1.00 43.66 88 ALA A C 1
ATOM 676 O O . ALA A 1 88 ? 20.419 0.427 -0.646 1.00 43.66 88 ALA A O 1
ATOM 677 N N . ALA A 1 89 ? 19.232 2.276 -1.029 1.00 40.16 89 ALA A N 1
ATOM 678 C CA . ALA A 1 89 ? 20.153 3.182 -0.357 1.00 40.16 89 ALA A CA 1
ATOM 679 C C . ALA A 1 89 ? 19.549 4.587 -0.253 1.00 40.16 89 ALA A C 1
ATOM 681 O O . ALA A 1 89 ? 18.820 5.028 -1.136 1.00 40.16 89 ALA A O 1
ATOM 682 N N . GLU A 1 90 ? 19.935 5.260 0.827 1.00 39.00 90 GLU A N 1
ATOM 683 C CA . GLU A 1 90 ? 19.913 6.711 1.039 1.00 39.00 90 GLU A CA 1
ATOM 684 C C . GLU A 1 90 ? 18.763 7.275 1.893 1.00 39.00 90 GLU A C 1
ATOM 686 O O . GLU A 1 90 ? 17.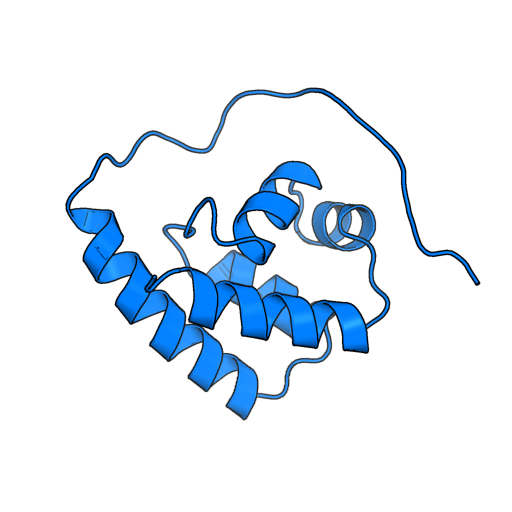674 7.659 1.468 1.00 39.00 90 GLU A O 1
ATOM 691 N N . THR A 1 91 ? 19.122 7.251 3.174 1.00 36.53 91 THR A N 1
ATOM 692 C CA . THR A 1 91 ? 18.732 8.001 4.362 1.00 36.53 91 THR A CA 1
ATOM 693 C C . THR A 1 91 ? 18.543 9.513 4.149 1.00 36.53 91 THR A C 1
ATOM 695 O O . THR A 1 91 ? 19.287 10.121 3.389 1.00 36.53 91 THR A O 1
ATOM 698 N N . ALA A 1 92 ? 17.672 10.082 4.998 1.00 36.00 92 ALA A N 1
ATOM 699 C CA . ALA A 1 92 ? 17.658 11.450 5.553 1.00 36.00 92 ALA A CA 1
ATOM 700 C C . ALA A 1 92 ? 16.594 12.453 5.047 1.00 36.00 92 ALA A C 1
ATOM 702 O O . ALA A 1 92 ? 16.398 12.618 3.847 1.00 36.00 92 ALA A O 1
ATOM 703 N N . ALA A 1 93 ? 16.022 13.144 6.054 1.00 36.28 93 ALA A N 1
ATOM 704 C CA . ALA A 1 93 ? 15.217 14.379 6.060 1.00 36.28 93 ALA A CA 1
ATOM 705 C C . ALA A 1 93 ? 13.792 14.273 5.473 1.00 36.28 93 ALA A C 1
ATOM 707 O O . ALA A 1 93 ? 13.604 13.720 4.397 1.00 36.28 93 ALA A O 1
ATOM 708 N N . GLU A 1 94 ? 12.699 14.752 6.072 1.00 40.03 94 GLU A N 1
ATOM 709 C CA . GLU A 1 94 ? 12.372 15.531 7.285 1.00 40.03 94 GLU A CA 1
ATOM 710 C C . GLU A 1 94 ? 10.829 15.368 7.407 1.00 40.03 94 GLU A C 1
ATOM 712 O O . GLU A 1 94 ? 10.144 15.300 6.386 1.00 40.03 94 GLU A O 1
ATOM 717 N N . GLU A 1 95 ? 10.270 14.867 8.506 1.00 42.53 95 GLU A N 1
ATOM 718 C CA . GLU A 1 95 ? 9.607 15.632 9.582 1.00 42.53 95 GLU A CA 1
ATOM 719 C C . GLU A 1 95 ? 8.531 16.661 9.134 1.00 42.53 95 GLU A C 1
ATOM 721 O O . GLU A 1 95 ? 8.801 17.572 8.365 1.00 42.53 95 GLU A O 1
ATOM 726 N N . GLU A 1 96 ? 7.312 16.459 9.666 1.00 43.47 96 GLU A N 1
ATOM 727 C CA . GLU A 1 96 ? 6.168 17.385 9.833 1.00 43.47 96 GLU A CA 1
ATOM 728 C C . GLU A 1 96 ? 5.474 18.072 8.633 1.00 43.47 96 GLU A C 1
ATOM 730 O O . GLU A 1 96 ? 5.960 19.041 8.065 1.00 43.47 96 GLU A O 1
ATOM 735 N N . ALA A 1 97 ? 4.212 17.681 8.376 1.00 40.47 97 ALA A N 1
ATOM 736 C CA . ALA A 1 97 ? 3.036 18.539 8.630 1.00 40.47 97 ALA A CA 1
ATOM 737 C C . ALA A 1 97 ? 1.705 17.821 8.293 1.00 40.47 97 ALA A C 1
ATOM 739 O O . ALA A 1 97 ? 1.555 17.262 7.207 1.00 40.47 97 ALA A O 1
ATOM 740 N N . ALA A 1 98 ? 0.742 17.928 9.220 1.00 43.00 98 ALA A N 1
ATOM 741 C CA . ALA A 1 98 ? -0.672 17.513 9.177 1.00 43.00 98 ALA A CA 1
ATOM 742 C C . ALA A 1 98 ? -0.926 15.986 9.187 1.00 43.00 98 ALA A C 1
ATOM 744 O O . ALA A 1 98 ? -0.542 15.252 8.282 1.00 43.00 98 ALA A O 1
ATOM 745 N N . ASP A 1 99 ? -1.575 15.399 10.192 1.00 35.88 99 ASP A N 1
ATOM 746 C CA . ASP A 1 99 ? -2.835 15.835 10.799 1.00 35.88 99 ASP A CA 1
ATOM 747 C C . ASP A 1 99 ? -2.991 15.090 12.147 1.00 35.88 99 ASP A C 1
ATOM 749 O O . ASP A 1 99 ? -3.117 13.862 12.165 1.00 35.88 99 ASP A O 1
ATO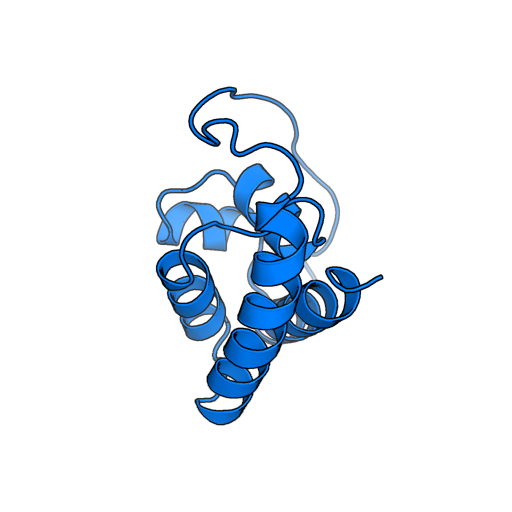M 753 N N . GLU A 1 100 ? -2.888 15.806 13.271 1.00 34.50 100 GLU A N 1
ATOM 754 C CA . GLU A 1 100 ? -3.426 15.377 14.570 1.00 34.50 100 GLU A CA 1
ATOM 755 C C . GLU A 1 100 ? -4.586 16.332 14.877 1.00 34.50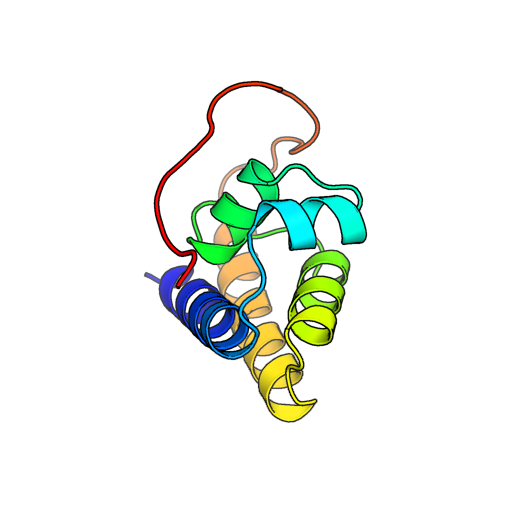 100 GLU A C 1
ATOM 757 O O . GLU A 1 100 ? -4.438 17.550 14.744 1.00 34.50 100 GLU A O 1
ATOM 762 N N . ALA A 1 101 ? -5.743 15.740 15.169 1.00 32.91 101 ALA A N 1
ATOM 763 C CA . ALA A 1 101 ? -6.997 16.400 15.515 1.00 32.91 101 ALA A CA 1
ATOM 764 C C . ALA A 1 101 ? -6.964 17.065 16.899 1.00 32.91 101 ALA A C 1
ATOM 766 O O . ALA A 1 101 ? -6.188 16.595 17.760 1.00 32.91 101 ALA A O 1
#

Foldseek 3Di:
DLLQVLLVLLLVLCVQQVDQLPNLCVVLVHDSVVSVCNNNSVDQDPDCVSVLVSSVSSVNDPVSSVVSVVSSVVSNVVCVVPDDDDPPDDDDDDDDDDDDD